Protein AF-A0A5B7G5L8-F1 (afdb_monomer)

Nearest PDB structures (foldseek):
  4mlc-assembly1_A  TM=5.749E-01  e=1.910E-01  Desulfitobacterium hafniense DCB-2
  5x2n-assembly1_A  TM=5.411E-01  e=1.660E-01  Oryzias latipes
  5x2p-assembly1_B  TM=5.372E-01  e=8.945E-01  Oryzias latipes
  5vbg-assembly1_A  TM=5.276E-01  e=1.682E+00  Haemophilus influenzae Rd KW20
  4a26-assembly1_A  TM=4.238E-01  e=5.547E+00  Leishmania major

Structure (mmCIF, N/CA/C/O backbone):
data_AF-A0A5B7G5L8-F1
#
_entry.id   AF-A0A5B7G5L8-F1
#
loop_
_atom_site.group_PDB
_atom_site.id
_atom_site.type_symbol
_atom_site.label_atom_id
_atom_site.label_alt_id
_atom_site.label_comp_id
_atom_site.label_asym_id
_atom_site.label_entity_id
_atom_site.label_seq_id
_atom_site.pdbx_PDB_ins_code
_atom_site.Cartn_x
_atom_site.Cartn_y
_atom_site.Cartn_z
_atom_site.occupancy
_atom_site.B_iso_or_equiv
_atom_site.auth_seq_id
_atom_site.auth_comp_id
_atom_site.auth_asym_id
_atom_site.auth_atom_id
_atom_site.pdbx_PDB_model_num
ATOM 1 N N . MET A 1 1 ? 10.049 35.656 -2.902 1.00 31.03 1 MET A N 1
ATOM 2 C CA . MET A 1 1 ? 8.770 34.935 -2.743 1.00 31.03 1 MET A CA 1
ATOM 3 C C . MET A 1 1 ? 8.699 33.955 -3.902 1.00 31.03 1 MET A C 1
ATOM 5 O O . MET A 1 1 ? 8.433 34.377 -5.016 1.00 31.03 1 MET A O 1
ATOM 9 N N . TRP A 1 2 ? 9.107 32.704 -3.690 1.00 28.45 2 TRP A N 1
ATOM 10 C CA . TRP A 1 2 ? 9.122 31.685 -4.741 1.00 28.45 2 TRP A CA 1
ATOM 11 C C . TRP A 1 2 ? 7.929 30.766 -4.502 1.00 28.45 2 TRP A C 1
ATOM 13 O O . TRP A 1 2 ? 7.950 29.951 -3.587 1.00 28.45 2 TRP A O 1
ATOM 23 N N . PHE A 1 3 ? 6.868 30.952 -5.284 1.00 41.22 3 PHE A N 1
ATOM 24 C CA . PHE A 1 3 ? 5.834 29.938 -5.444 1.00 41.22 3 PHE A CA 1
ATOM 25 C C . PHE A 1 3 ? 6.333 28.974 -6.521 1.00 41.22 3 PHE A C 1
ATOM 27 O O . PHE A 1 3 ? 6.251 29.271 -7.709 1.00 41.22 3 PHE A O 1
ATOM 34 N N . SER A 1 4 ? 6.907 27.847 -6.107 1.00 41.34 4 SER A N 1
ATOM 35 C CA . SER A 1 4 ? 7.184 26.717 -6.994 1.00 41.34 4 SER A CA 1
ATOM 36 C C . SER A 1 4 ? 6.161 25.623 -6.702 1.00 41.34 4 SER A C 1
ATOM 38 O O . SER A 1 4 ? 6.145 25.088 -5.598 1.00 41.34 4 SER A O 1
ATOM 40 N N . GLY A 1 5 ? 5.301 25.379 -7.696 1.00 39.22 5 GLY A N 1
ATOM 41 C CA . GLY A 1 5 ? 4.312 24.306 -7.844 1.00 39.22 5 GLY A CA 1
ATOM 42 C C . GLY A 1 5 ? 4.132 23.329 -6.684 1.00 39.22 5 GLY A C 1
ATOM 43 O O . GLY A 1 5 ? 4.972 22.466 -6.445 1.00 39.22 5 GLY A O 1
ATOM 44 N N . VAL A 1 6 ? 2.965 23.417 -6.046 1.00 44.44 6 VAL A N 1
ATOM 45 C CA . VAL A 1 6 ? 2.388 22.326 -5.260 1.00 44.44 6 VAL A CA 1
ATOM 46 C C . VAL A 1 6 ? 2.101 21.185 -6.235 1.00 44.44 6 VAL A C 1
ATOM 48 O O . VAL A 1 6 ? 1.167 21.261 -7.032 1.00 44.44 6 VAL A O 1
ATOM 51 N N . TRP A 1 7 ? 2.951 20.164 -6.222 1.00 46.50 7 TRP A N 1
ATOM 52 C CA . TRP A 1 7 ? 2.690 18.898 -6.895 1.00 46.50 7 TRP A CA 1
ATOM 53 C C . TRP A 1 7 ? 1.379 18.320 -6.346 1.00 46.50 7 TRP A C 1
ATOM 55 O O . TRP A 1 7 ? 1.150 18.320 -5.136 1.00 46.50 7 TRP A O 1
ATOM 65 N N . GLN A 1 8 ? 0.495 17.865 -7.234 1.00 49.88 8 GLN A N 1
ATOM 66 C CA . GLN A 1 8 ? -0.848 17.340 -6.936 1.00 49.88 8 GLN A CA 1
ATOM 67 C C . GLN A 1 8 ? -0.844 16.009 -6.147 1.00 49.88 8 GLN A C 1
ATOM 69 O O . GLN A 1 8 ? -1.860 15.323 -6.090 1.00 49.88 8 GLN A O 1
ATOM 74 N N . ASP A 1 9 ? 0.256 15.638 -5.492 1.00 51.72 9 ASP A N 1
ATOM 75 C CA . ASP A 1 9 ? 0.408 14.361 -4.784 1.00 51.72 9 ASP A CA 1
ATOM 76 C C . ASP A 1 9 ? -0.475 14.249 -3.532 1.00 51.72 9 ASP A C 1
ATOM 78 O O . ASP A 1 9 ? -0.884 13.148 -3.167 1.00 51.72 9 ASP A O 1
ATOM 82 N N . GLY A 1 10 ? -0.863 15.375 -2.917 1.00 56.50 10 GLY A N 1
ATOM 83 C CA . GLY A 1 10 ? -1.758 15.378 -1.751 1.00 56.50 10 GLY A CA 1
ATOM 84 C C . GLY A 1 10 ? -3.144 14.776 -2.027 1.00 56.50 10 GLY A C 1
ATOM 85 O O . GLY A 1 10 ? -3.736 14.162 -1.144 1.00 56.50 10 GLY A O 1
ATOM 86 N N . THR A 1 11 ? -3.634 14.858 -3.271 1.00 71.75 11 THR A N 1
ATOM 87 C CA . THR A 1 11 ? -4.962 14.317 -3.618 1.00 71.75 11 THR A CA 1
ATOM 88 C C . THR A 1 11 ? -5.027 12.792 -3.609 1.00 71.75 11 THR A C 1
ATOM 90 O O . THR A 1 11 ? -6.087 12.236 -3.327 1.00 71.75 11 THR A O 1
ATOM 93 N N . VAL A 1 12 ? -3.918 12.094 -3.872 1.00 77.81 12 VAL A N 1
ATOM 94 C CA . VAL A 1 12 ? -3.918 10.623 -3.900 1.00 77.81 12 VAL A CA 1
ATOM 95 C C . VAL A 1 12 ? -4.002 10.058 -2.484 1.00 77.81 12 VAL A C 1
ATOM 97 O O . VAL A 1 12 ? -4.802 9.154 -2.240 1.00 77.81 12 VAL A O 1
ATOM 100 N N . GLY A 1 13 ? -3.238 10.619 -1.540 1.00 77.62 13 GLY A N 1
ATOM 101 C CA . GLY A 1 13 ? -3.302 10.232 -0.128 1.00 77.62 13 GLY A CA 1
ATOM 102 C C . GLY A 1 13 ? -4.687 10.458 0.481 1.00 77.62 13 GLY A C 1
ATOM 103 O O . GLY A 1 13 ? -5.225 9.566 1.139 1.00 77.62 13 GLY A O 1
ATOM 104 N N . GLU A 1 14 ? -5.307 11.606 0.198 1.00 81.81 14 GLU A N 1
ATOM 105 C CA . GLU A 1 14 ? -6.648 11.950 0.688 1.00 81.81 14 GLU A CA 1
ATOM 106 C C . GLU A 1 14 ? -7.748 11.059 0.095 1.00 81.81 14 GLU A 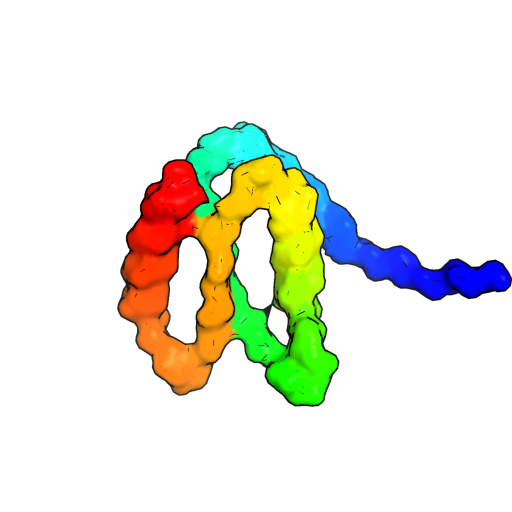C 1
ATOM 108 O O . GLU A 1 14 ? -8.607 10.558 0.830 1.00 81.81 14 GLU A O 1
ATOM 113 N N . LEU A 1 15 ? -7.710 10.811 -1.219 1.00 85.31 15 LEU A N 1
ATOM 114 C CA . LEU A 1 15 ? -8.653 9.914 -1.888 1.00 85.31 15 LEU A CA 1
ATOM 115 C C . LEU A 1 15 ? -8.528 8.493 -1.331 1.00 85.31 15 LEU A C 1
ATOM 117 O O . LEU A 1 15 ? -9.528 7.862 -0.988 1.00 85.31 15 LEU A O 1
ATOM 121 N N . PHE A 1 16 ? -7.297 8.002 -1.192 1.00 84.81 16 PHE A N 1
ATOM 122 C CA . PHE A 1 16 ? -7.037 6.669 -0.668 1.00 84.81 16 PHE A CA 1
ATOM 123 C C . PHE A 1 16 ? -7.477 6.539 0.796 1.00 84.81 16 PHE A C 1
ATOM 125 O O . PHE A 1 16 ? -8.144 5.571 1.153 1.00 84.81 16 PHE A O 1
ATOM 132 N N . SER A 1 17 ? -7.198 7.548 1.631 1.00 81.62 17 SER A N 1
ATOM 133 C CA . SER A 1 17 ? -7.695 7.620 3.013 1.00 81.62 17 SER A CA 1
ATOM 134 C C . SER A 1 17 ? -9.221 7.579 3.073 1.00 81.62 17 SER A C 1
ATOM 136 O O . SER A 1 17 ? -9.784 6.877 3.912 1.00 81.62 17 SER A O 1
ATOM 138 N N . SER A 1 18 ? -9.894 8.281 2.158 1.00 86.62 18 SER A N 1
ATOM 139 C CA . SER A 1 18 ? -11.357 8.293 2.076 1.00 86.62 18 SER A CA 1
ATOM 140 C C . SER A 1 18 ? -11.915 6.909 1.737 1.00 86.62 18 SER A C 1
ATOM 142 O O . SER A 1 18 ? -12.838 6.454 2.404 1.00 86.62 18 SER A O 1
ATOM 144 N N . VAL A 1 19 ? -11.315 6.197 0.776 1.00 88.38 19 VAL A N 1
ATOM 145 C CA . VAL A 1 19 ? -11.717 4.822 0.424 1.00 88.38 19 VAL A CA 1
ATOM 146 C C . VAL A 1 19 ? -11.496 3.862 1.593 1.00 88.38 19 VAL A C 1
ATOM 148 O O . VAL A 1 19 ? -12.395 3.111 1.949 1.00 88.38 19 VAL A O 1
ATOM 151 N N . VAL A 1 20 ? -10.329 3.895 2.235 1.00 86.12 20 VAL A N 1
ATOM 152 C CA . VAL A 1 20 ? -10.026 2.992 3.357 1.00 86.12 20 VAL A CA 1
ATOM 153 C C . VAL A 1 20 ? -11.001 3.197 4.523 1.00 86.12 20 VAL A C 1
ATOM 155 O O . VAL A 1 20 ? -11.458 2.218 5.111 1.00 86.12 20 VAL A O 1
ATOM 158 N N . LYS A 1 21 ? -11.348 4.455 4.831 1.00 85.25 21 LYS A N 1
ATOM 159 C CA . LYS A 1 21 ? -12.318 4.803 5.883 1.00 85.25 21 LYS A CA 1
ATOM 160 C C . LYS A 1 21 ? -13.736 4.366 5.534 1.00 85.25 21 LYS A C 1
ATOM 162 O O . LYS A 1 21 ? -14.404 3.784 6.379 1.00 85.25 21 LYS A O 1
ATOM 167 N N . GLU A 1 22 ? -14.177 4.634 4.308 1.00 91.31 22 GLU A N 1
ATOM 168 C CA . GLU A 1 22 ? -15.525 4.290 3.840 1.00 91.31 22 GLU A CA 1
ATOM 169 C C . GLU A 1 22 ? -15.778 2.774 3.896 1.00 91.31 22 GLU A C 1
ATOM 171 O O . GLU A 1 22 ? -16.886 2.332 4.187 1.00 91.31 22 GLU A O 1
ATOM 176 N N . TRP A 1 23 ? -14.739 1.966 3.668 1.00 90.06 23 TRP A N 1
ATOM 177 C CA . TRP A 1 23 ? -14.843 0.505 3.622 1.00 90.06 23 TRP A CA 1
ATOM 178 C C . TRP A 1 23 ? -14.402 -0.199 4.917 1.00 90.06 23 TRP A C 1
ATOM 180 O O . TRP A 1 23 ? -14.371 -1.430 4.943 1.00 90.06 23 TRP A O 1
ATOM 190 N N . ASP A 1 24 ? -14.054 0.553 5.969 1.00 86.81 24 ASP A N 1
ATOM 191 C CA . ASP A 1 24 ? -13.570 0.042 7.265 1.00 86.81 24 ASP A CA 1
ATOM 192 C C . ASP A 1 24 ? -12.479 -1.040 7.121 1.00 86.81 24 ASP A C 1
ATOM 194 O O . ASP A 1 24 ? -12.517 -2.112 7.737 1.00 86.81 24 ASP A O 1
ATOM 198 N N . TRP A 1 25 ? -11.501 -0.807 6.238 1.00 86.44 25 TRP A N 1
ATOM 199 C CA . TRP A 1 25 ? -10.421 -1.775 6.041 1.00 86.44 25 TRP A CA 1
ATOM 200 C C . TRP A 1 25 ? -9.519 -1.831 7.275 1.00 86.44 25 TRP A C 1
ATOM 202 O O . TRP A 1 25 ? -8.783 -0.896 7.576 1.00 86.44 25 TR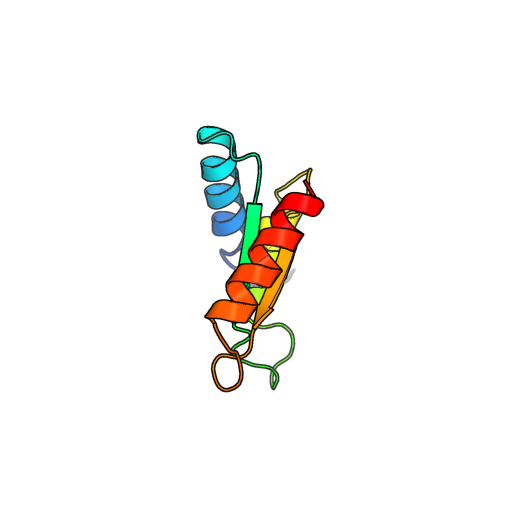P A O 1
ATOM 212 N N . LYS A 1 26 ? -9.544 -2.979 7.956 1.00 83.38 26 LYS A N 1
ATOM 213 C CA . LYS A 1 26 ? -8.773 -3.233 9.187 1.00 83.38 26 LYS A CA 1
ATOM 214 C C . LYS A 1 26 ? -7.325 -3.632 8.946 1.00 83.38 26 LYS A C 1
ATOM 216 O O . LYS A 1 26 ? -6.508 -3.520 9.846 1.00 83.38 26 LYS A O 1
ATOM 221 N N . VAL A 1 27 ? -7.033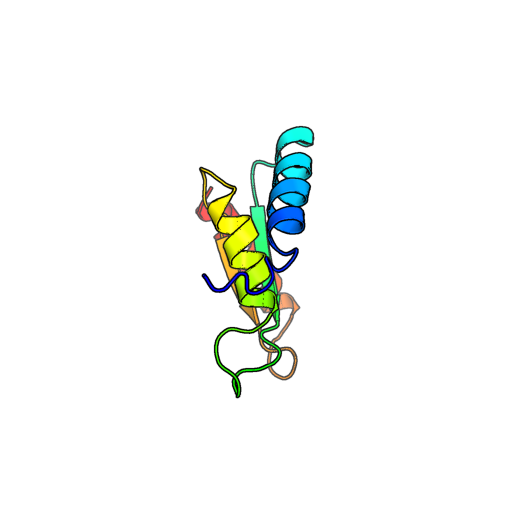 -4.154 7.757 1.00 84.69 27 VAL A N 1
ATOM 222 C CA . VAL A 1 27 ? -5.692 -4.580 7.362 1.00 84.69 27 VAL A CA 1
ATOM 223 C C . VAL A 1 27 ? -5.348 -3.888 6.064 1.00 84.69 27 VAL A C 1
ATOM 225 O O . VAL A 1 27 ? -6.043 -4.060 5.062 1.00 84.69 27 VAL A O 1
ATOM 228 N N . LEU A 1 28 ? -4.260 -3.130 6.087 1.00 85.81 28 LEU A N 1
ATOM 229 C CA . LEU A 1 28 ? -3.770 -2.394 4.939 1.00 85.81 28 LEU A CA 1
ATOM 230 C C . LEU A 1 28 ? -2.269 -2.640 4.789 1.00 85.81 28 LEU A C 1
ATOM 232 O O . LEU A 1 28 ? -1.496 -2.469 5.730 1.00 85.81 28 LEU A O 1
ATOM 236 N N . GLY A 1 29 ? -1.872 -3.030 3.583 1.00 88.38 29 GLY A N 1
ATOM 237 C CA . GLY A 1 29 ? -0.479 -3.163 3.194 1.00 88.38 29 GLY A CA 1
ATOM 238 C C . GLY A 1 29 ? -0.252 -2.507 1.839 1.00 88.38 29 GLY A C 1
ATOM 239 O O . GLY A 1 29 ? -1.102 -2.605 0.954 1.00 88.38 29 GLY A O 1
ATOM 240 N N . LEU A 1 30 ? 0.915 -1.893 1.655 1.00 87.25 30 LEU A N 1
ATOM 241 C CA . LEU A 1 30 ? 1.329 -1.260 0.405 1.00 87.25 30 LEU A CA 1
ATOM 242 C C . LEU A 1 30 ? 2.565 -1.969 -0.166 1.00 87.25 30 LEU A C 1
ATOM 244 O O . LEU A 1 30 ? 3.636 -1.949 0.435 1.00 87.25 30 LEU A O 1
ATOM 248 N N . LEU A 1 31 ? 2.416 -2.590 -1.335 1.00 87.88 31 LEU A N 1
ATOM 249 C CA . LEU A 1 31 ? 3.505 -3.237 -2.066 1.00 87.88 31 LEU A CA 1
ATOM 250 C C . LEU A 1 31 ? 3.779 -2.445 -3.345 1.00 87.88 31 LEU A C 1
ATOM 252 O O . LEU A 1 31 ? 2.851 -2.205 -4.117 1.00 87.88 31 LEU A O 1
ATOM 256 N N . TYR A 1 32 ? 5.025 -2.032 -3.570 1.00 83.88 32 TYR A N 1
ATOM 257 C CA . TYR A 1 32 ? 5.365 -1.142 -4.683 1.00 83.88 32 TYR A CA 1
ATOM 258 C C . TYR A 1 32 ? 6.694 -1.484 -5.352 1.00 83.88 32 TYR A C 1
ATOM 260 O O . TYR A 1 32 ? 7.615 -2.001 -4.721 1.00 83.88 32 TYR A O 1
ATOM 268 N N . GLU A 1 33 ? 6.780 -1.165 -6.640 1.00 81.62 33 GLU A N 1
ATOM 269 C CA . GLU A 1 33 ? 8.023 -1.204 -7.402 1.00 81.62 33 GLU A CA 1
ATOM 270 C C . GLU A 1 33 ? 8.753 0.135 -7.262 1.00 81.62 33 GLU A C 1
ATOM 272 O O . GLU A 1 33 ? 8.145 1.199 -7.388 1.00 81.62 33 GLU A O 1
ATOM 277 N N . ASP A 1 34 ? 10.062 0.083 -7.021 1.0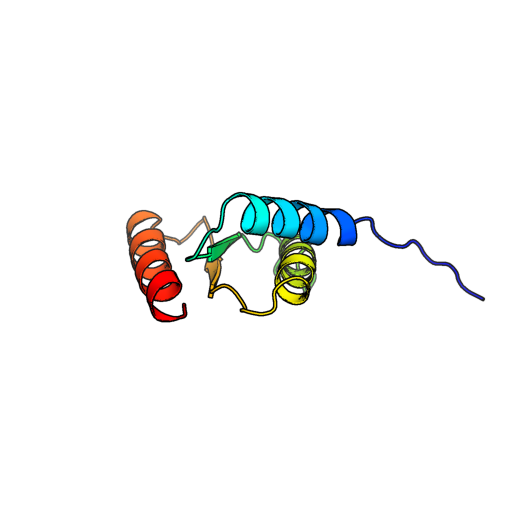0 70.94 34 ASP A N 1
ATOM 278 C CA . ASP A 1 34 ? 10.920 1.266 -7.028 1.00 70.94 34 ASP A CA 1
ATOM 279 C C . ASP A 1 34 ? 11.570 1.407 -8.414 1.00 70.94 34 ASP A C 1
ATOM 281 O O . ASP A 1 34 ? 12.590 0.789 -8.710 1.00 70.94 34 ASP A O 1
ATOM 285 N N . THR A 1 35 ? 10.933 2.158 -9.316 1.00 67.62 35 THR A N 1
ATOM 286 C CA . THR A 1 35 ? 11.315 2.181 -10.741 1.00 67.62 35 THR A CA 1
ATOM 287 C C . THR A 1 35 ? 12.569 3.006 -11.059 1.00 67.62 35 THR A C 1
ATOM 289 O O . THR A 1 35 ? 12.933 3.093 -12.232 1.00 67.62 35 THR A O 1
ATOM 292 N N . ASP A 1 36 ? 13.231 3.643 -10.083 1.00 61.31 36 ASP A N 1
ATOM 293 C CA . ASP A 1 36 ? 14.393 4.498 -10.379 1.00 61.31 36 ASP A CA 1
ATOM 294 C C . ASP A 1 36 ? 15.366 4.688 -9.198 1.00 61.31 36 ASP A C 1
ATOM 296 O O . ASP A 1 36 ? 15.450 5.758 -8.596 1.00 61.31 36 ASP A O 1
ATOM 300 N N . GLU A 1 37 ? 16.177 3.667 -8.901 1.00 55.31 37 GLU A N 1
ATOM 301 C CA . GLU A 1 37 ? 17.245 3.767 -7.887 1.00 55.31 37 GLU A CA 1
ATOM 302 C C . GLU A 1 37 ? 18.316 4.826 -8.233 1.00 55.31 37 GLU A C 1
ATOM 304 O O . GLU A 1 37 ? 19.055 5.283 -7.360 1.00 55.31 37 GLU A O 1
ATOM 309 N N . SER A 1 38 ? 18.405 5.248 -9.504 1.00 57.41 38 SER A N 1
ATOM 310 C CA . SER A 1 38 ? 19.450 6.154 -10.000 1.00 57.41 38 SER A CA 1
ATOM 311 C C . SER A 1 38 ? 19.199 7.637 -9.699 1.00 57.41 38 SER A C 1
ATOM 313 O O . SER A 1 38 ? 20.128 8.443 -9.789 1.00 57.41 38 SER A O 1
ATOM 315 N N . ARG A 1 39 ? 17.964 8.013 -9.330 1.00 54.97 39 ARG A N 1
ATOM 316 C CA . ARG A 1 39 ? 17.546 9.417 -9.137 1.00 54.97 39 ARG A CA 1
ATOM 317 C C . ARG A 1 39 ? 17.132 9.783 -7.706 1.00 54.97 39 ARG A C 1
ATOM 319 O O . ARG A 1 39 ? 16.724 10.920 -7.475 1.00 54.97 39 ARG A O 1
ATOM 326 N N . GLY A 1 40 ? 17.277 8.881 -6.736 1.00 61.09 40 GLY A N 1
ATOM 327 C CA . GLY A 1 40 ? 16.858 9.106 -5.346 1.00 61.09 40 GLY A CA 1
ATOM 328 C C . GLY A 1 40 ? 15.462 8.541 -5.056 1.00 61.09 40 GLY A C 1
ATOM 329 O O . GLY A 1 40 ? 15.133 7.465 -5.536 1.00 61.09 40 GLY A O 1
ATOM 330 N N . LYS A 1 41 ? 14.646 9.227 -4.237 1.00 55.53 41 LYS A N 1
ATOM 331 C CA . LYS A 1 41 ? 13.269 8.792 -3.920 1.00 55.53 41 LYS A CA 1
ATOM 332 C C . LYS A 1 41 ? 12.431 8.749 -5.212 1.00 55.53 41 LYS A C 1
ATOM 334 O O . LYS A 1 41 ? 12.259 9.787 -5.851 1.00 55.53 41 LYS A O 1
ATOM 339 N N . SER A 1 42 ? 11.910 7.582 -5.593 1.00 62.31 42 SER A N 1
ATOM 340 C CA . SER A 1 42 ? 11.039 7.446 -6.769 1.00 62.31 42 SER A CA 1
ATOM 341 C C . SER A 1 42 ? 9.691 8.145 -6.584 1.00 62.31 42 SER A C 1
ATOM 343 O O . SER A 1 42 ? 9.256 8.428 -5.469 1.00 62.31 42 SER A O 1
ATOM 345 N N . VAL A 1 43 ? 8.987 8.403 -7.689 1.00 64.69 43 VAL A N 1
ATOM 346 C CA . VAL A 1 43 ? 7.617 8.956 -7.667 1.00 64.69 43 VAL A CA 1
ATOM 347 C C . VAL A 1 43 ? 6.700 8.107 -6.776 1.00 64.69 43 VAL A C 1
ATOM 349 O O . VAL A 1 43 ? 5.946 8.647 -5.970 1.00 64.69 43 VAL A O 1
ATOM 352 N N . CYS A 1 44 ? 6.845 6.778 -6.835 1.00 67.31 44 CYS A N 1
ATOM 353 C CA . CYS A 1 44 ? 6.118 5.848 -5.976 1.00 67.31 44 CYS A CA 1
ATOM 354 C C . CYS A 1 44 ? 6.395 6.094 -4.486 1.00 67.31 44 CYS A C 1
ATOM 356 O O . CYS A 1 44 ? 5.464 6.054 -3.687 1.00 67.31 44 CYS A O 1
ATOM 358 N N . HIS A 1 45 ? 7.636 6.415 -4.109 1.00 68.44 45 HIS A N 1
ATOM 359 C CA . HIS A 1 45 ? 7.984 6.750 -2.729 1.00 68.44 45 HIS A CA 1
ATOM 360 C C . HIS A 1 45 ? 7.224 7.982 -2.217 1.00 68.44 45 HIS A C 1
ATOM 362 O O . HIS A 1 45 ? 6.709 7.950 -1.103 1.00 68.44 45 HIS A O 1
ATOM 368 N N . PHE A 1 46 ? 7.114 9.052 -3.012 1.00 67.12 46 PHE A N 1
ATOM 369 C CA . PHE A 1 46 ? 6.420 10.276 -2.589 1.00 67.12 46 PHE A CA 1
ATOM 370 C C . PHE A 1 46 ? 4.901 10.094 -2.491 1.00 67.12 46 PHE A C 1
ATOM 372 O O . PHE A 1 46 ? 4.285 10.559 -1.531 1.00 67.12 46 PHE A O 1
ATOM 379 N N . THR A 1 47 ? 4.290 9.357 -3.422 1.00 72.00 47 THR A N 1
ATOM 380 C CA . THR A 1 47 ? 2.863 9.007 -3.331 1.00 72.00 47 THR A CA 1
ATOM 381 C C . THR A 1 47 ? 2.580 8.149 -2.096 1.00 72.00 47 THR A C 1
ATOM 383 O O . THR A 1 47 ? 1.613 8.393 -1.375 1.00 72.00 47 THR A O 1
ATOM 386 N N . LEU A 1 48 ? 3.447 7.178 -1.799 1.00 73.62 48 LEU A N 1
ATOM 387 C CA . LEU A 1 48 ? 3.331 6.360 -0.592 1.00 73.62 48 LEU A CA 1
ATOM 388 C C . LEU A 1 48 ? 3.533 7.175 0.678 1.00 73.62 48 LEU A C 1
ATOM 390 O O . LEU A 1 48 ? 2.803 6.964 1.635 1.00 73.62 48 LEU A O 1
ATOM 394 N N . GLU A 1 49 ? 4.470 8.121 0.690 1.00 70.69 49 GLU A N 1
ATOM 395 C CA . GLU A 1 49 ? 4.689 9.036 1.813 1.00 70.69 49 GLU A CA 1
ATOM 396 C C . GLU A 1 49 ? 3.439 9.899 2.078 1.00 70.69 49 GLU A C 1
ATOM 398 O O . GLU A 1 49 ? 3.028 10.055 3.231 1.00 70.69 49 GLU A O 1
ATOM 403 N N . SER A 1 50 ? 2.755 10.374 1.028 1.00 73.62 50 SER A N 1
ATOM 404 C CA . SER A 1 50 ? 1.463 11.073 1.153 1.00 73.62 50 SER A CA 1
ATOM 405 C C . SER A 1 50 ? 0.359 10.175 1.730 1.00 73.62 50 SER A C 1
ATOM 407 O O . SER A 1 50 ? -0.378 10.590 2.628 1.00 73.62 50 SER A O 1
ATOM 409 N N . ILE A 1 51 ? 0.271 8.922 1.278 1.00 74.88 51 ILE A N 1
ATOM 410 C CA . ILE A 1 51 ? -0.649 7.929 1.846 1.00 74.88 51 ILE A CA 1
ATOM 411 C C . ILE A 1 51 ? -0.308 7.717 3.330 1.00 74.88 51 ILE A C 1
ATOM 413 O O . ILE A 1 51 ? -1.168 7.886 4.185 1.00 74.88 51 ILE A O 1
ATOM 417 N N . TYR A 1 52 ? 0.955 7.453 3.661 1.00 74.75 52 TYR A N 1
ATOM 418 C CA . TYR A 1 52 ? 1.432 7.134 5.010 1.00 74.75 52 TYR A CA 1
ATOM 419 C C . TYR A 1 52 ? 1.180 8.234 6.039 1.00 74.75 52 TYR A C 1
ATOM 421 O O . TYR A 1 52 ? 0.834 7.960 7.186 1.00 74.75 52 TYR A O 1
ATOM 429 N N . THR A 1 53 ? 1.362 9.487 5.625 1.00 74.00 53 THR A N 1
ATOM 430 C CA . THR A 1 53 ? 1.115 10.669 6.461 1.00 74.00 53 THR A CA 1
ATOM 431 C C . THR A 1 53 ? -0.372 10.912 6.715 1.00 74.00 53 THR A C 1
ATOM 433 O O . THR A 1 53 ? -0.718 11.549 7.708 1.00 74.00 53 THR A O 1
ATOM 436 N N . SER A 1 54 ? -1.250 10.359 5.875 1.00 75.69 54 SER A N 1
ATOM 437 C CA . SER A 1 54 ? -2.705 10.509 5.981 1.00 75.69 54 SER A CA 1
ATOM 438 C C . SER A 1 54 ? -3.373 9.496 6.926 1.00 75.69 54 SER A C 1
ATOM 440 O O . SER A 1 54 ? -4.562 9.640 7.227 1.00 75.69 54 SER A O 1
ATOM 442 N N . PHE A 1 55 ? -2.647 8.479 7.414 1.00 74.56 55 PHE A N 1
ATOM 443 C CA . PHE A 1 55 ? -3.178 7.464 8.334 1.00 74.56 55 PHE A CA 1
ATOM 444 C C . PHE A 1 55 ? -2.603 7.588 9.746 1.00 74.56 55 PHE A C 1
ATOM 446 O O . PHE A 1 55 ? -1.397 7.718 9.944 1.00 74.56 55 PHE A O 1
ATOM 453 N N . THR A 1 56 ? -3.476 7.481 10.753 1.00 74.25 56 THR A N 1
ATOM 454 C CA . THR A 1 56 ? -3.068 7.410 12.165 1.00 74.25 56 THR A CA 1
ATOM 455 C C . THR A 1 56 ? -2.373 6.083 12.476 1.00 74.25 56 THR A C 1
ATOM 457 O O . THR A 1 56 ? -1.340 6.077 13.143 1.00 74.25 56 THR A O 1
ATOM 460 N N . GLN A 1 57 ? -2.914 4.972 11.963 1.00 76.31 57 GLN A N 1
ATOM 461 C CA . GLN A 1 57 ? -2.259 3.667 11.986 1.00 76.31 57 GLN A CA 1
ATOM 462 C C . GLN A 1 57 ? -1.528 3.456 10.665 1.00 76.31 57 GLN A C 1
ATOM 464 O O . GLN A 1 57 ? -2.126 3.460 9.593 1.00 76.31 57 GLN A O 1
ATOM 469 N N . LYS A 1 58 ? -0.212 3.312 10.755 1.00 78.12 58 LYS A N 1
ATOM 470 C CA . LYS A 1 58 ? 0.662 3.215 9.595 1.00 78.12 58 LYS A CA 1
ATOM 471 C C . LYS A 1 58 ? 0.576 1.810 8.983 1.00 78.12 58 LYS A C 1
ATOM 473 O O . LYS A 1 58 ? 0.897 0.859 9.690 1.00 78.12 58 LYS A O 1
ATOM 478 N N . PRO A 1 59 ? 0.150 1.660 7.715 1.00 81.44 59 PRO A N 1
ATOM 479 C CA . PRO A 1 59 ? 0.063 0.348 7.077 1.00 81.44 59 PRO A CA 1
ATOM 480 C C . PRO A 1 59 ? 1.443 -0.268 6.852 1.00 81.44 59 PRO A C 1
ATOM 482 O O . PRO A 1 59 ? 2.409 0.451 6.624 1.00 81.44 59 PRO A O 1
ATOM 485 N N . HIS A 1 60 ? 1.557 -1.594 6.823 1.00 87.44 60 HIS A N 1
ATOM 486 C CA . HIS A 1 60 ? 2.822 -2.212 6.419 1.00 87.44 60 HIS A CA 1
ATOM 487 C C . HIS A 1 60 ? 3.180 -1.796 4.983 1.00 87.44 60 HIS A C 1
ATOM 489 O O . HIS A 1 60 ? 2.307 -1.771 4.112 1.00 87.44 60 HIS A O 1
ATOM 495 N N . HIS A 1 61 ? 4.450 -1.502 4.698 1.00 86.31 61 HIS A N 1
ATOM 496 C CA . HIS A 1 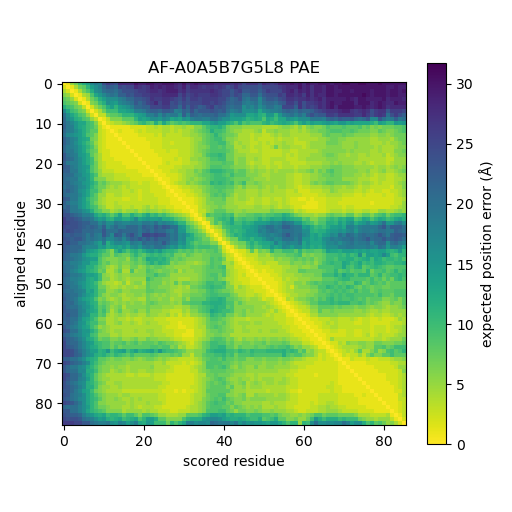61 ? 4.887 -1.228 3.330 1.00 86.31 61 HIS A CA 1
ATOM 497 C C . HIS A 1 61 ? 6.175 -1.964 2.968 1.00 86.31 61 HIS A C 1
ATOM 499 O O . HIS A 1 61 ? 7.146 -1.976 3.724 1.00 86.31 61 HIS A O 1
ATOM 505 N N . GLU A 1 62 ? 6.210 -2.531 1.766 1.00 86.38 62 GLU A N 1
ATOM 506 C CA . GLU A 1 62 ? 7.359 -3.277 1.257 1.00 86.38 62 GLU A CA 1
ATOM 507 C C . GLU A 1 62 ? 7.618 -2.896 -0.205 1.00 86.38 62 GLU A C 1
ATOM 509 O O . GLU A 1 62 ? 6.692 -2.689 -0.990 1.00 86.38 62 GLU A O 1
ATOM 514 N N . ARG A 1 63 ? 8.897 -2.770 -0.559 1.00 85.50 63 ARG A N 1
ATOM 515 C CA . ARG A 1 63 ? 9.339 -2.548 -1.940 1.00 85.50 63 ARG A CA 1
ATOM 516 C C . ARG A 1 63 ? 9.707 -3.881 -2.583 1.00 85.50 63 ARG A C 1
ATOM 518 O O . ARG A 1 63 ? 10.219 -4.757 -1.887 1.00 85.50 63 ARG A O 1
ATOM 525 N N . PHE A 1 64 ? 9.515 -4.023 -3.891 1.00 86.44 64 PHE A N 1
ATOM 526 C CA . PHE A 1 64 ? 9.962 -5.204 -4.631 1.00 86.44 64 PHE A CA 1
ATOM 527 C C . PHE A 1 64 ? 10.655 -4.853 -5.949 1.00 86.44 64 PHE A C 1
ATOM 529 O O . PHE A 1 64 ? 10.413 -3.805 -6.543 1.00 86.44 64 PHE A O 1
ATOM 536 N N . GLU A 1 65 ? 11.495 -5.775 -6.418 1.00 84.12 65 GLU A N 1
ATOM 537 C CA . GLU A 1 65 ? 12.196 -5.676 -7.699 1.00 84.12 65 GLU A CA 1
ATOM 538 C C . GLU A 1 65 ? 11.634 -6.713 -8.688 1.00 84.12 65 GLU A C 1
ATOM 540 O O . GLU A 1 65 ? 11.833 -7.918 -8.485 1.00 84.12 65 GLU A O 1
ATOM 545 N N . PRO A 1 66 ? 10.961 -6.316 -9.781 1.00 80.06 66 PRO A N 1
ATOM 546 C CA . PRO A 1 66 ? 10.236 -7.257 -10.641 1.00 80.06 66 PRO A CA 1
ATOM 547 C C . PRO A 1 66 ? 11.134 -8.280 -11.331 1.00 80.06 66 PRO A C 1
ATOM 549 O O . PRO A 1 66 ? 10.702 -9.393 -11.617 1.00 80.06 66 PRO A O 1
ATOM 552 N N . LYS A 1 67 ? 12.389 -7.905 -11.611 1.00 81.94 67 LYS A N 1
ATOM 553 C CA . LYS A 1 67 ? 13.336 -8.746 -12.357 1.00 81.94 67 LYS A CA 1
ATOM 554 C C . LYS A 1 67 ? 13.839 -9.944 -11.555 1.00 81.94 67 LYS A C 1
ATOM 556 O O . LYS A 1 67 ? 14.280 -10.919 -12.154 1.00 81.94 67 LYS A O 1
ATOM 561 N N . ILE A 1 68 ? 13.797 -9.862 -10.226 1.00 81.38 68 ILE A N 1
ATOM 562 C CA . ILE A 1 68 ? 14.380 -10.872 -9.331 1.00 81.38 68 ILE A CA 1
ATOM 563 C C . ILE A 1 68 ? 13.376 -11.439 -8.323 1.00 81.38 68 ILE A C 1
ATOM 565 O O . ILE A 1 68 ? 13.664 -12.435 -7.660 1.00 81.38 68 ILE A O 1
ATOM 569 N N . SER A 1 69 ? 12.192 -10.837 -8.199 1.00 84.75 69 SER A N 1
ATOM 570 C CA . SER A 1 69 ? 11.206 -11.246 -7.201 1.00 84.75 69 SER A CA 1
ATOM 571 C C . SER A 1 69 ? 10.418 -12.480 -7.636 1.00 84.75 69 SER A C 1
ATOM 573 O O . SER A 1 69 ? 9.770 -12.501 -8.681 1.00 84.75 69 SER A O 1
ATOM 575 N N . ASN A 1 70 ? 10.377 -13.495 -6.769 1.00 92.50 70 ASN A N 1
ATOM 576 C CA . ASN A 1 70 ? 9.352 -14.532 -6.839 1.00 92.50 70 ASN A CA 1
ATOM 577 C C . ASN A 1 70 ? 8.050 -13.972 -6.251 1.00 92.50 70 ASN A C 1
ATOM 579 O O . ASN A 1 70 ? 7.896 -13.897 -5.031 1.00 92.50 70 ASN A O 1
ATOM 583 N N . PHE A 1 71 ? 7.117 -13.586 -7.122 1.00 90.25 71 PHE A N 1
ATOM 584 C CA . PHE A 1 71 ? 5.866 -12.941 -6.719 1.00 90.25 71 PHE A CA 1
ATOM 585 C C . PHE A 1 71 ? 5.024 -13.774 -5.751 1.00 90.25 71 PHE A C 1
ATOM 587 O O . PHE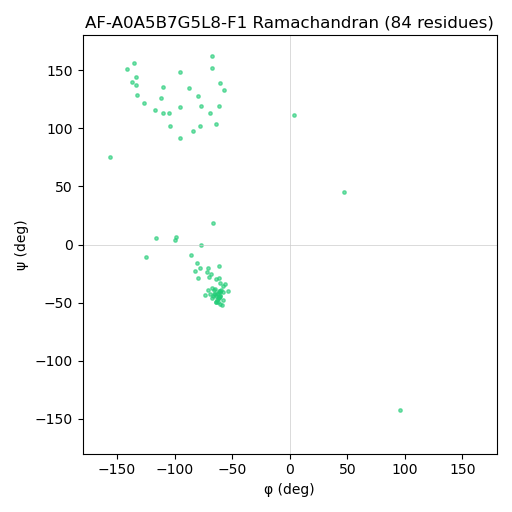 A 1 71 ? 4.427 -13.215 -4.837 1.00 90.25 71 PHE A O 1
ATOM 594 N N . THR A 1 72 ? 5.001 -15.101 -5.888 1.00 94.31 72 THR A N 1
ATOM 595 C CA . THR A 1 72 ? 4.249 -15.962 -4.965 1.00 94.31 72 THR A CA 1
ATOM 596 C C . THR A 1 72 ? 4.811 -15.867 -3.551 1.00 94.31 72 THR A C 1
ATOM 598 O O . THR A 1 72 ? 4.068 -15.614 -2.606 1.00 94.31 72 THR A O 1
ATOM 601 N N . GLN A 1 73 ? 6.129 -16.013 -3.396 1.00 94.31 73 GLN A N 1
ATOM 602 C CA . GLN A 1 73 ? 6.763 -15.917 -2.079 1.00 94.31 73 GLN A CA 1
ATOM 603 C C . GLN A 1 73 ? 6.687 -14.504 -1.501 1.00 94.31 73 GLN A C 1
ATOM 605 O O . GLN A 1 73 ? 6.497 -14.349 -0.296 1.00 94.31 73 GLN A O 1
ATOM 610 N N . LEU A 1 74 ? 6.830 -13.488 -2.352 1.00 92.94 74 LEU A N 1
ATOM 611 C CA . LEU A 1 74 ? 6.693 -12.088 -1.972 1.00 92.94 74 LEU A CA 1
ATOM 612 C C . LEU A 1 74 ? 5.303 -11.818 -1.393 1.00 92.94 74 LEU A C 1
ATOM 614 O O . LEU A 1 74 ? 5.198 -11.321 -0.278 1.00 92.94 74 LEU A O 1
ATOM 618 N N . LEU A 1 75 ? 4.245 -12.204 -2.111 1.00 92.38 75 LEU A N 1
ATOM 619 C CA . LEU A 1 75 ? 2.869 -11.964 -1.683 1.00 92.38 75 LEU A CA 1
ATOM 620 C C . LEU A 1 75 ? 2.518 -12.726 -0.404 1.00 92.38 75 LEU A C 1
ATOM 622 O O . LEU A 1 75 ? 1.845 -12.160 0.452 1.00 92.38 75 LEU A O 1
ATOM 626 N N . MET A 1 76 ? 3.001 -13.963 -0.234 1.00 94.19 76 MET A N 1
ATOM 627 C CA . MET A 1 76 ? 2.802 -14.711 1.016 1.00 94.19 76 MET A CA 1
ATOM 628 C C . MET A 1 76 ? 3.460 -14.004 2.207 1.00 94.19 76 ME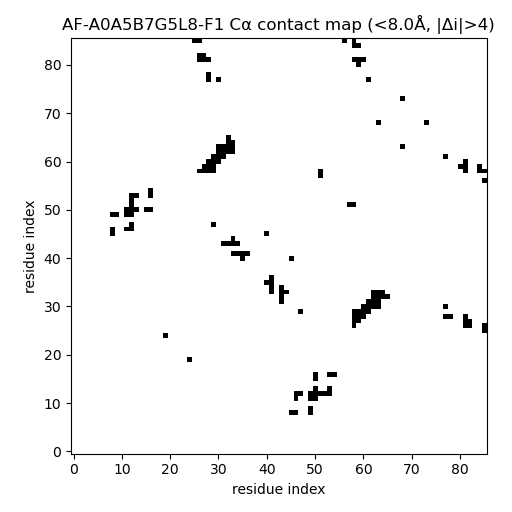T A C 1
ATOM 630 O O . MET A 1 76 ? 2.807 -13.760 3.217 1.00 94.19 76 MET A O 1
ATOM 634 N N . LYS A 1 77 ? 4.733 -13.608 2.071 1.00 93.12 77 LYS A N 1
ATOM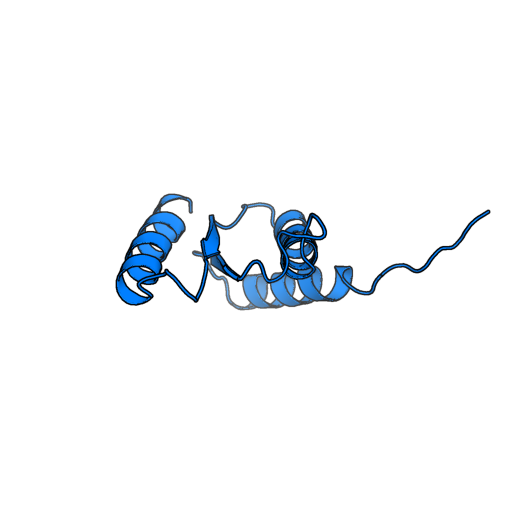 635 C CA . LYS A 1 77 ? 5.461 -12.896 3.135 1.00 93.12 77 LYS A CA 1
ATOM 636 C C . LYS A 1 77 ? 4.820 -11.552 3.468 1.00 93.12 77 LYS A C 1
ATOM 638 O O . LYS A 1 77 ? 4.651 -11.221 4.637 1.00 93.12 77 LYS A O 1
ATOM 643 N N . PHE A 1 78 ? 4.472 -10.790 2.438 1.00 92.62 78 PHE A N 1
ATOM 644 C CA . PHE A 1 78 ? 3.853 -9.479 2.569 1.00 92.62 78 PHE A CA 1
ATOM 645 C C . PHE A 1 78 ? 2.501 -9.559 3.285 1.00 92.62 78 PHE A C 1
ATOM 647 O O . PHE A 1 78 ? 2.231 -8.788 4.201 1.00 92.62 78 PHE A O 1
ATOM 654 N N . HIS A 1 79 ? 1.675 -10.533 2.906 1.00 90.81 79 HIS A N 1
ATOM 655 C CA . HIS A 1 79 ? 0.390 -10.802 3.537 1.00 90.81 79 HIS A CA 1
ATOM 656 C C . HIS A 1 79 ? 0.516 -11.085 5.038 1.00 90.81 79 HIS A C 1
ATOM 658 O O . HIS A 1 79 ? -0.234 -10.516 5.835 1.00 90.81 79 HIS A O 1
ATOM 664 N N . ASP A 1 80 ? 1.456 -11.950 5.424 1.00 92.38 80 ASP A N 1
ATOM 665 C CA . ASP A 1 80 ? 1.635 -12.336 6.825 1.00 92.38 80 ASP A CA 1
ATOM 666 C C . ASP A 1 80 ? 2.094 -11.143 7.670 1.00 92.38 80 ASP A C 1
ATOM 668 O O . ASP A 1 80 ? 1.541 -10.893 8.743 1.00 92.38 80 ASP A O 1
ATOM 672 N N . LYS A 1 81 ? 3.034 -10.344 7.147 1.00 89.62 81 LYS A N 1
ATOM 673 C CA . LYS A 1 81 ? 3.507 -9.125 7.816 1.00 89.62 81 LYS A CA 1
ATOM 674 C C . LYS A 1 81 ? 2.408 -8.081 7.966 1.00 89.62 81 LYS A C 1
ATOM 676 O O . LYS A 1 81 ? 2.180 -7.607 9.077 1.00 89.62 81 L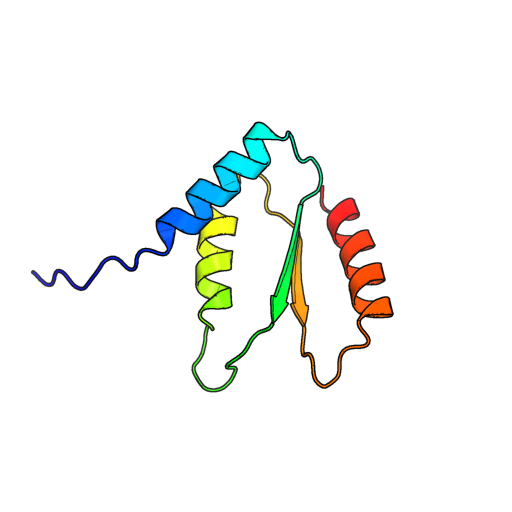YS A O 1
ATOM 681 N N . ALA A 1 82 ? 1.689 -7.777 6.881 1.00 87.88 82 ALA A N 1
ATOM 682 C CA . ALA A 1 82 ? 0.630 -6.772 6.887 1.00 87.88 82 ALA A CA 1
ATOM 683 C C . ALA A 1 82 ? -0.441 -7.063 7.945 1.00 87.88 82 ALA A C 1
ATOM 685 O O . ALA A 1 82 ? -0.968 -6.143 8.556 1.00 87.88 82 ALA A O 1
ATOM 686 N N . ARG A 1 83 ? -0.728 -8.343 8.209 1.00 86.75 83 ARG A N 1
ATOM 687 C CA . ARG A 1 83 ? -1.677 -8.760 9.251 1.00 86.75 83 ARG A CA 1
ATOM 688 C C . ARG A 1 83 ? -1.108 -8.738 10.663 1.00 86.75 83 ARG A C 1
ATOM 690 O O . ARG A 1 83 ? -1.877 -8.579 11.600 1.00 86.75 83 ARG A O 1
ATOM 697 N N . SER A 1 84 ? 0.199 -8.934 10.821 1.00 84.56 84 SER A N 1
ATOM 698 C CA . SER A 1 84 ? 0.854 -8.941 12.134 1.00 84.56 84 SER A CA 1
ATOM 699 C C . SER A 1 84 ? 1.094 -7.546 12.720 1.00 84.56 84 SER A C 1
ATOM 701 O O . SER A 1 84 ? 1.286 -7.422 13.924 1.00 84.56 84 SER A O 1
ATOM 703 N N . GLU A 1 85 ? 1.090 -6.513 11.875 1.00 70.38 85 GLU A N 1
ATOM 704 C CA . GLU A 1 85 ? 1.355 -5.116 12.253 1.00 70.38 85 GLU A CA 1
ATOM 705 C C . GLU A 1 85 ? 0.067 -4.279 12.450 1.00 70.38 85 GLU A C 1
ATOM 707 O O . GLU A 1 85 ? 0.148 -3.066 12.653 1.00 70.38 85 GLU A O 1
ATOM 712 N N . CYS A 1 86 ? -1.111 -4.921 12.402 1.00 57.75 86 CYS A N 1
ATOM 713 C CA . CYS A 1 86 ? -2.427 -4.305 12.628 1.00 57.75 86 CYS A CA 1
ATOM 714 C C . CYS A 1 86 ? -2.884 -4.372 14.091 1.00 57.75 86 CYS A C 1
ATOM 716 O O . CYS A 1 86 ? -2.629 -5.401 14.755 1.00 57.75 86 CYS A O 1
#

pLDDT: mean 75.63, std 15.7, range [28.45, 94.31]

Secondary structure (DSSP, 8-state):
-------TTHHHHHHHHHHHHHTT-S--EEEEE---TTSSS-HHHHHHHHHHHT-SSPPEEEEE-TTT--HHHHHHHHHHHHHHT-

Sequence (86 aa):
MWFSGVWQDGTVGELFSSVVKEWDWKVLGLLYEDTDESRGKSVCHFTLESIYTSFTQKPHHERFEPKISNFTQLLMKFHDKARSEC

Radius of gyration: 14.94 Å; Cα contacts (8 Å, |Δi|>4): 80; chains: 1; bounding box: 35×51×25 Å

Organism: Portunus trituberculatus (NCBI:txid210409)

Foldseek 3Di:
DDDDDDDPLLVLLVVVLVVCVVVVPPFDEAEEEQPPPPPPQGPVNSSLVSNQVSDPQGFHYDYDDPVPDPVVVVVVVRVVVRVVSD

Mean predicted aligned error: 9.14 Å

Solvent-accessible surface area (backbone atoms only — not comparable to full-atom values): 5315 Å² total; per-residue (Å²): 137,84,90,74,79,84,69,76,50,63,57,57,12,53,53,50,46,50,53,43,61,77,66,65,62,78,64,48,64,48,79,44,64,70,89,37,82,90,79,54,85,30,74,60,52,55,45,47,50,35,36,48,72,62,40,94,72,65,58,41,73,49,77,50,52,83,93,77,54,58,62,70,63,49,52,54,54,49,53,56,50,20,59,70,72,95